Protein AF-A0AAE0EBK4-F1 (afdb_monomer)

InterPro domains:
  IPR036691 Endonuclease/exonuclease/phosphatase superfamily [G3DSA:3.60.10.10] (11-116)
  IPR036691 Endonuclease/exonuclease/phosphatase superfamily [SSF56219] (45-116)

Organism: NCBI:txid43782

Sequence (116 aa):
MGEKGMMRSLSGTWLSKGVSVDANGSAGRLLSLWNEDLFDAKSFKATKRCIIMEGGDFNTVLDSSERKDGNGNMASSRNFSSFILNANVVDMPLRGITFTWSDHMGRGSWARLDRF

pLDDT: mean 75.19, std 14.65, range [33.03, 93.38]

Foldseek 3Di:
DDDPDDDDDDDDPQWDDKDWADADPPDDIDIDTHHVVVPDQPDWDDDNVDIRTQKFFQVDALALQQKPVSDDDCPVNVVVVVCCVVVVHDFDDDDPDSFDDDDPVPPGITGHGITD

Solvent-accessible surface area (backbone atoms only — not comparable to full-atom values): 7505 Å² total; per-residue (Å²): 138,80,82,80,76,83,82,78,84,82,89,56,98,72,56,75,49,71,54,74,38,75,45,82,77,92,54,76,61,52,76,50,74,40,36,54,94,82,49,80,71,88,45,72,51,76,49,89,86,48,74,43,54,61,48,50,77,67,83,47,35,69,53,50,85,38,28,76,78,54,74,76,84,57,68,62,13,54,55,49,44,49,46,39,61,74,70,71,53,76,85,57,80,69,82,96,53,79,56,72,41,66,52,92,82,71,82,74,47,35,29,29,28,60,51,75

Nearest PDB structures (foldseek):
  4io9-assembly1_1  TM=3.842E-01  e=7.108E+00  Deinococcus radiodurans

Structure (mmCIF, N/CA/C/O backbone):
data_AF-A0AAE0EBK4-F1
#
_entry.id   AF-A0AAE0EBK4-F1
#
loop_
_atom_site.group_PDB
_atom_site.id
_atom_site.type_symbol
_atom_site.label_atom_id
_atom_site.label_alt_id
_atom_site.label_comp_id
_atom_site.label_asym_id
_atom_site.label_entity_id
_atom_site.label_seq_id
_atom_site.pdbx_PDB_ins_code
_atom_site.Cartn_x
_atom_site.Cartn_y
_atom_site.Cartn_z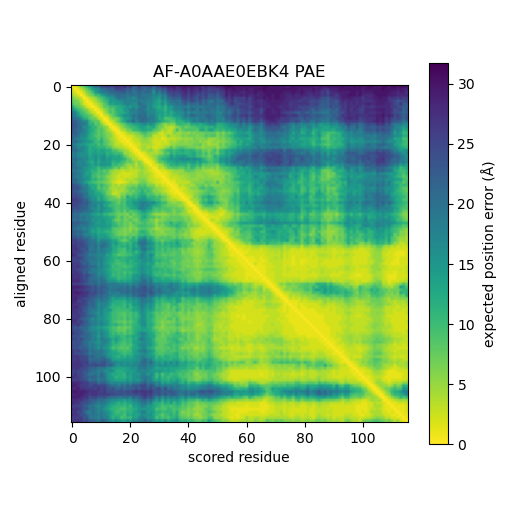
_atom_site.occupancy
_atom_site.B_iso_or_equiv
_atom_site.auth_seq_id
_atom_site.auth_comp_id
_atom_site.auth_asym_id
_atom_site.auth_atom_id
_atom_site.pdbx_PDB_model_num
ATOM 1 N N . MET A 1 1 ? -31.837 2.597 28.806 1.00 33.03 1 MET A N 1
ATOM 2 C CA . MET A 1 1 ? -30.620 3.151 29.434 1.00 33.03 1 MET A CA 1
ATOM 3 C C . MET A 1 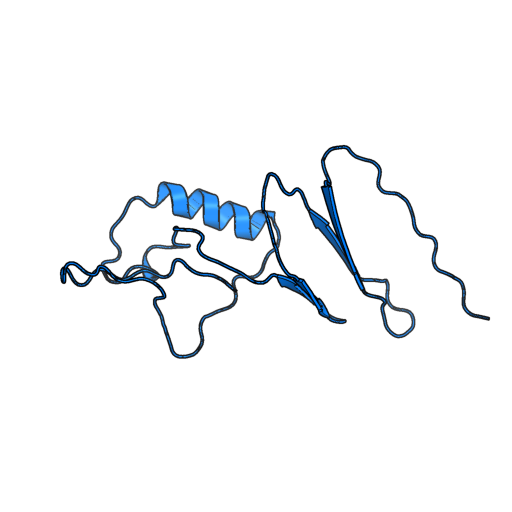1 ? -29.473 2.243 29.002 1.00 33.03 1 MET A C 1
ATOM 5 O O . MET A 1 1 ? -29.342 1.161 29.547 1.00 33.03 1 MET A O 1
ATOM 9 N N . GLY A 1 2 ? -28.809 2.566 27.886 1.00 36.84 2 GLY A N 1
ATOM 10 C CA . GLY A 1 2 ? -27.823 1.678 27.252 1.00 36.84 2 GLY A CA 1
ATOM 11 C C . GLY A 1 2 ? -26.451 1.833 27.898 1.00 36.84 2 GLY A C 1
ATOM 12 O O . GLY A 1 2 ? -25.999 2.961 28.095 1.00 36.84 2 GLY A O 1
ATOM 13 N N . GLU A 1 3 ? -25.822 0.718 28.259 1.00 37.09 3 GLU A N 1
ATOM 14 C CA . GLU A 1 3 ? -24.492 0.691 28.864 1.00 37.09 3 GLU A CA 1
ATOM 15 C C . GLU A 1 3 ? -23.477 1.403 27.960 1.00 37.09 3 GLU A C 1
ATOM 17 O O . GLU A 1 3 ? -23.243 1.017 26.813 1.00 37.09 3 GLU A O 1
ATOM 22 N N . LYS A 1 4 ? -22.864 2.475 28.476 1.00 43.31 4 LYS A N 1
ATOM 23 C CA . LYS A 1 4 ? -21.719 3.122 27.833 1.00 43.31 4 LYS A CA 1
ATOM 24 C C . LYS A 1 4 ? -20.550 2.145 27.907 1.00 43.31 4 LYS 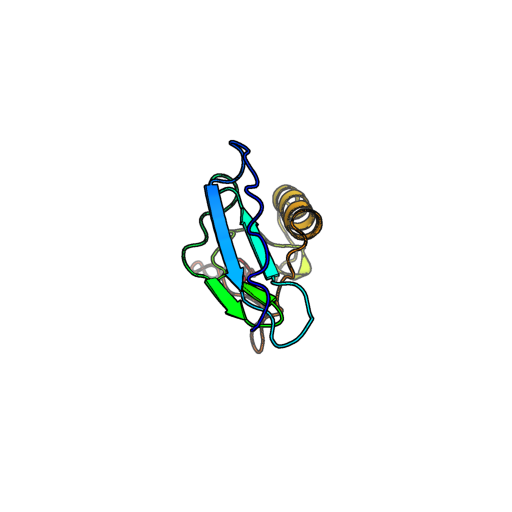A C 1
ATOM 26 O O . LYS A 1 4 ? -19.956 1.973 28.968 1.00 43.31 4 LYS A O 1
ATOM 31 N N . GLY A 1 5 ? -20.248 1.478 26.796 1.00 39.25 5 GLY A N 1
ATOM 32 C CA . GLY A 1 5 ? -19.161 0.508 26.752 1.00 39.25 5 GLY A CA 1
ATOM 33 C C . GLY A 1 5 ? -17.841 1.135 27.210 1.00 39.25 5 GLY A C 1
ATOM 34 O O . GLY A 1 5 ? -17.406 2.150 26.670 1.00 39.25 5 GLY A O 1
ATOM 35 N N . MET A 1 6 ? -17.184 0.498 28.175 1.00 42.22 6 MET A N 1
ATOM 36 C CA . MET A 1 6 ? -15.904 0.912 28.752 1.00 42.22 6 MET A CA 1
ATOM 37 C C . MET A 1 6 ? -14.844 1.138 27.656 1.00 42.22 6 MET A C 1
ATOM 39 O O . MET A 1 6 ? -14.612 0.265 26.811 1.00 42.22 6 MET A O 1
ATOM 43 N N . MET A 1 7 ? -14.214 2.315 27.644 1.00 40.47 7 MET A N 1
ATOM 44 C CA . MET A 1 7 ? -13.037 2.597 26.820 1.00 40.47 7 MET A CA 1
ATOM 45 C C . MET A 1 7 ? -11.811 2.181 27.634 1.00 40.47 7 MET A C 1
ATOM 47 O O . MET A 1 7 ? -11.463 2.832 28.615 1.00 40.47 7 MET A O 1
ATOM 51 N N . ARG A 1 8 ? -11.211 1.036 27.295 1.00 45.56 8 ARG A N 1
ATOM 52 C CA . ARG A 1 8 ? -9.970 0.582 27.931 1.00 45.56 8 ARG A CA 1
ATOM 53 C C . ARG A 1 8 ? -8.813 1.269 27.210 1.00 45.56 8 ARG A C 1
ATOM 55 O O . ARG A 1 8 ? -8.672 1.106 26.003 1.00 45.56 8 ARG A O 1
ATOM 62 N N . SER A 1 9 ? -8.043 2.067 27.942 1.00 47.78 9 SER A N 1
ATOM 63 C CA . SER A 1 9 ? -6.810 2.673 27.439 1.00 47.78 9 SER A CA 1
ATOM 64 C C . SER A 1 9 ? -5.806 1.566 27.104 1.00 47.78 9 SER A C 1
ATOM 66 O O . SER A 1 9 ? -5.522 0.720 27.951 1.00 47.78 9 SER A O 1
ATOM 68 N N . LEU A 1 10 ? -5.296 1.557 25.873 1.00 51.88 10 LEU A N 1
ATOM 69 C CA . LEU A 1 10 ? -4.129 0.773 25.480 1.00 51.88 10 LEU A CA 1
ATOM 70 C C . LEU A 1 10 ? -2.929 1.721 25.557 1.00 51.88 10 LEU A C 1
ATOM 72 O O . LEU A 1 10 ? -2.741 2.543 24.665 1.00 51.88 10 LEU A O 1
ATOM 76 N N . SER A 1 11 ? -2.154 1.668 26.642 1.00 45.16 11 SER A N 1
ATOM 77 C CA . SER A 1 11 ? -0.934 2.473 26.755 1.00 45.16 11 SER A CA 1
ATOM 78 C C . SER A 1 11 ? 0.257 1.712 26.177 1.00 45.16 11 SER A C 1
ATOM 80 O O . SER A 1 11 ? 0.602 0.637 26.668 1.00 45.16 11 SER A O 1
ATOM 82 N N . GLY A 1 12 ? 0.912 2.296 25.180 1.00 52.47 12 GLY A N 1
ATOM 83 C CA . GLY A 1 12 ? 2.190 1.846 24.641 1.00 52.47 12 GLY A CA 1
ATOM 84 C C . GLY A 1 12 ? 2.752 2.918 23.713 1.00 52.47 12 GLY A C 1
ATOM 85 O O . GLY A 1 12 ? 2.011 3.487 22.921 1.00 52.47 12 GLY A O 1
ATOM 86 N N . THR A 1 13 ? 4.051 3.198 23.800 1.00 55.31 13 THR A N 1
ATOM 87 C CA . THR A 1 13 ? 4.753 4.211 22.982 1.00 55.31 13 THR A CA 1
ATOM 88 C C . THR A 1 13 ? 4.826 3.869 21.489 1.00 55.31 13 THR A C 1
ATOM 90 O O . THR A 1 13 ? 5.346 4.652 20.707 1.00 55.31 13 THR A O 1
ATOM 93 N N . TRP A 1 14 ? 4.316 2.699 21.096 1.00 56.38 14 TRP A N 1
ATOM 94 C CA . TRP A 1 14 ? 4.348 2.159 19.736 1.00 56.38 14 TRP A CA 1
ATOM 95 C C . TRP A 1 14 ? 3.135 2.527 18.872 1.00 56.38 14 TRP A C 1
ATOM 97 O O . TRP A 1 14 ? 3.132 2.228 17.682 1.00 56.38 14 TRP A O 1
ATOM 107 N N . LEU A 1 15 ? 2.096 3.129 19.453 1.00 61.44 15 LEU A N 1
ATOM 108 C CA . LEU A 1 15 ? 0.885 3.534 18.741 1.00 61.44 15 LEU A CA 1
ATOM 109 C C . LEU A 1 15 ? 0.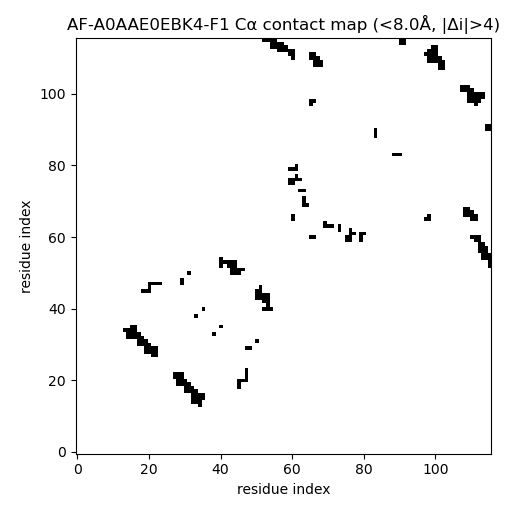782 5.057 18.785 1.00 61.44 15 LEU A C 1
ATOM 111 O O . LEU A 1 15 ? 0.665 5.624 19.871 1.00 61.44 15 LEU A O 1
ATOM 115 N N . SER A 1 16 ? 0.824 5.710 17.624 1.00 66.12 16 SER A N 1
ATOM 116 C CA . SER A 1 16 ? 0.772 7.175 17.535 1.00 66.12 16 SER A CA 1
ATOM 117 C C . SER A 1 16 ? -0.572 7.701 17.024 1.00 66.12 16 SER A C 1
ATOM 119 O O . SER A 1 16 ? -0.957 8.816 17.376 1.00 66.12 16 SER A O 1
ATOM 121 N N . LYS A 1 17 ? -1.344 6.896 16.274 1.00 70.69 17 LYS A N 1
ATOM 122 C CA . LYS A 1 17 ? -2.682 7.262 15.776 1.00 70.69 17 LYS A CA 1
ATOM 123 C C . LYS A 1 17 ? -3.667 6.088 15.760 1.00 70.69 17 LYS A C 1
ATOM 125 O O . LYS A 1 17 ? -3.294 4.919 15.846 1.00 70.69 17 LYS A O 1
ATOM 130 N N . GLY A 1 18 ? -4.956 6.416 15.661 1.00 70.00 18 GLY A N 1
ATOM 131 C CA . GLY A 1 18 ? -6.034 5.437 15.588 1.00 70.00 18 GLY A CA 1
ATOM 132 C C . GLY A 1 18 ? -7.361 6.027 15.114 1.00 70.00 18 GLY A C 1
ATOM 133 O O . GLY A 1 18 ? -7.580 7.236 15.185 1.00 70.00 18 GLY A O 1
ATOM 134 N N . VAL A 1 19 ? -8.269 5.160 14.664 1.00 73.88 19 VAL A N 1
ATOM 135 C CA . VAL A 1 19 ? -9.664 5.501 14.348 1.00 73.88 19 VAL A CA 1
ATOM 136 C C . VAL A 1 19 ? -10.599 4.439 14.919 1.00 73.88 19 VAL A C 1
ATOM 138 O O . VAL A 1 19 ? -10.307 3.242 14.873 1.00 73.88 19 VAL A O 1
ATOM 141 N N . SER A 1 20 ? -11.737 4.871 15.459 1.00 73.31 20 SER A N 1
ATOM 142 C CA . SER A 1 20 ? -12.758 3.985 16.019 1.00 73.31 20 SER A CA 1
ATOM 143 C C . SER A 1 20 ? -14.111 4.212 15.359 1.00 73.31 20 SER A C 1
ATOM 145 O O . SER A 1 20 ? -14.485 5.356 15.105 1.00 73.31 20 SER A O 1
ATOM 147 N N . VAL A 1 21 ? -14.865 3.136 15.139 1.00 75.44 21 VAL A N 1
ATOM 148 C CA . VAL A 1 21 ? -16.228 3.175 14.597 1.00 75.44 21 VAL A CA 1
ATOM 149 C C . VAL A 1 21 ? -17.170 2.446 15.534 1.00 75.44 21 VAL A C 1
ATOM 151 O O . VAL A 1 21 ? -16.931 1.290 15.899 1.00 75.44 21 VAL A O 1
ATOM 154 N N . ASP A 1 22 ? -18.269 3.109 15.875 1.00 77.62 22 ASP A N 1
ATOM 155 C CA . ASP A 1 22 ? -19.337 2.496 16.649 1.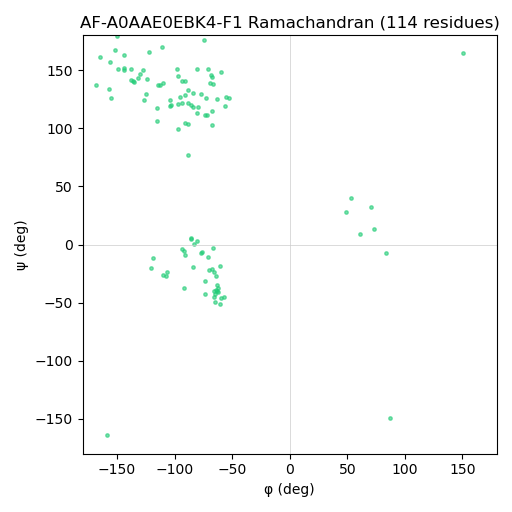00 77.62 22 ASP A CA 1
ATOM 156 C C . ASP A 1 22 ? -20.034 1.390 15.853 1.00 77.62 22 ASP A C 1
ATOM 158 O O . ASP A 1 22 ? -20.347 1.518 14.663 1.00 77.62 22 ASP A O 1
ATOM 162 N N . ALA A 1 23 ? -20.311 0.289 16.539 1.00 68.12 23 ALA A N 1
ATOM 163 C CA . ALA A 1 23 ? -21.140 -0.772 16.004 1.00 68.12 23 ALA A CA 1
ATOM 164 C C . ALA A 1 23 ? -22.626 -0.416 16.138 1.00 68.12 23 ALA A C 1
ATOM 166 O O . ALA A 1 23 ? -23.041 0.285 17.058 1.00 68.12 23 ALA A O 1
ATOM 167 N N . ASN A 1 24 ? -23.447 -0.939 15.225 1.00 69.56 24 ASN A N 1
ATOM 168 C CA . ASN A 1 24 ? -24.898 -0.858 15.353 1.00 69.56 24 ASN A CA 1
ATOM 169 C C . ASN A 1 24 ? -25.421 -2.128 16.040 1.00 69.56 24 ASN A C 1
ATOM 171 O O . ASN A 1 24 ? -25.220 -3.223 15.514 1.00 69.56 24 ASN A O 1
ATOM 175 N N . GLY A 1 25 ? -26.115 -1.990 17.171 1.00 69.12 25 GLY A N 1
ATOM 176 C CA . GLY A 1 25 ? -26.638 -3.124 17.944 1.00 69.12 25 GLY A CA 1
ATOM 177 C C . GLY A 1 25 ? -25.635 -3.681 18.962 1.00 69.12 25 GLY A C 1
ATOM 178 O O . GLY A 1 25 ? -24.832 -2.936 19.510 1.00 69.12 25 GLY A O 1
ATOM 179 N N . SER A 1 26 ? -25.697 -4.985 19.246 1.00 73.12 26 SER A N 1
ATOM 180 C CA . SER A 1 26 ? -24.888 -5.649 20.287 1.00 73.12 26 SER A CA 1
ATOM 181 C C . SER A 1 26 ? -23.471 -6.051 19.851 1.00 73.12 26 SER A C 1
ATOM 183 O O . SER A 1 26 ? -22.735 -6.642 20.640 1.00 73.12 26 SER A O 1
ATOM 185 N N . ALA A 1 27 ? -23.077 -5.771 18.605 1.00 67.06 27 ALA A N 1
ATOM 186 C CA . ALA A 1 27 ? -21.735 -6.076 18.117 1.00 67.06 27 ALA A CA 1
ATOM 187 C C . ALA A 1 27 ? -20.679 -5.146 18.748 1.00 67.06 27 ALA A C 1
ATOM 189 O O . ALA A 1 27 ? -20.965 -4.002 19.097 1.00 67.06 27 ALA A O 1
ATOM 190 N N . GLY A 1 28 ? -19.444 -5.633 18.895 1.00 65.81 28 GLY A N 1
ATOM 191 C CA . GLY A 1 28 ? -18.319 -4.829 19.382 1.00 65.81 28 GLY A CA 1
ATOM 192 C C . GLY A 1 28 ? -17.899 -3.746 18.380 1.00 65.81 28 GLY A C 1
ATOM 193 O O . GLY A 1 28 ? -17.966 -3.955 17.171 1.00 65.81 28 GLY A O 1
ATOM 194 N N . ARG A 1 29 ? -17.462 -2.587 18.891 1.00 72.06 29 ARG A N 1
ATOM 195 C CA . ARG A 1 29 ? -16.900 -1.469 18.106 1.00 72.06 29 ARG A CA 1
ATOM 196 C C . ARG A 1 29 ? -15.653 -1.891 17.315 1.00 72.06 29 ARG A C 1
ATOM 198 O O . ARG A 1 29 ? -14.880 -2.718 17.799 1.00 72.06 29 ARG A O 1
ATOM 205 N N . LEU A 1 30 ? -15.421 -1.281 16.153 1.00 74.12 30 LEU A N 1
ATOM 206 C CA . LEU A 1 30 ? -14.194 -1.474 15.371 1.00 74.12 30 LEU A CA 1
ATOM 207 C C . LEU A 1 30 ? -13.157 -0.424 15.789 1.00 74.12 30 LEU A C 1
ATOM 209 O O . LEU A 1 30 ? -13.462 0.766 15.797 1.00 74.12 30 LEU A O 1
ATOM 213 N N . LEU A 1 31 ? -11.941 -0.854 16.125 1.00 72.75 31 LEU A N 1
ATOM 214 C CA . LEU A 1 31 ? -10.815 0.017 16.468 1.00 72.75 31 LEU A CA 1
ATOM 215 C C . LEU A 1 31 ? -9.622 -0.357 15.585 1.00 72.75 31 LEU A C 1
ATOM 217 O O . LEU A 1 31 ? -9.213 -1.515 15.590 1.00 72.75 31 LEU A O 1
ATOM 221 N N . SER A 1 32 ? -9.069 0.613 14.856 1.00 73.75 32 SER A N 1
ATOM 222 C CA . SER A 1 32 ? -7.774 0.479 14.181 1.00 73.75 32 SER A CA 1
ATOM 223 C C . SER A 1 32 ? -6.763 1.416 14.822 1.00 73.75 32 SER A C 1
ATOM 225 O O . SER A 1 32 ? -7.096 2.558 15.143 1.00 73.75 32 SER A O 1
ATOM 227 N N . LEU A 1 33 ? -5.548 0.916 15.024 1.00 74.31 33 LEU A N 1
ATOM 228 C CA . LEU A 1 33 ? -4.430 1.602 15.665 1.00 74.31 33 LEU A CA 1
ATOM 229 C C . LEU A 1 33 ? -3.198 1.418 14.788 1.00 74.31 33 LEU A C 1
ATOM 231 O O . LEU A 1 33 ? -3.010 0.339 14.224 1.00 74.31 33 LEU A O 1
ATOM 235 N N . TRP A 1 34 ? -2.356 2.441 14.693 1.00 70.56 34 TRP A N 1
ATOM 236 C CA . TRP A 1 34 ? -1.139 2.360 13.900 1.00 70.56 34 TRP A CA 1
ATOM 237 C C . TRP A 1 34 ? -0.005 3.260 14.379 1.00 70.56 34 TRP A C 1
ATOM 239 O O . TRP A 1 34 ? -0.186 4.153 15.212 1.00 70.56 34 TRP A O 1
ATOM 249 N N . ASN A 1 35 ? 1.175 2.986 13.821 1.00 68.50 35 ASN A N 1
ATOM 250 C CA . ASN A 1 35 ? 2.384 3.775 13.973 1.00 68.50 35 ASN A CA 1
ATOM 251 C C . ASN A 1 35 ? 2.628 4.601 12.698 1.00 68.50 35 ASN A C 1
ATOM 253 O O . ASN A 1 35 ? 2.724 4.042 11.605 1.00 68.50 35 ASN A O 1
ATOM 257 N N . GLU A 1 36 ? 2.748 5.917 12.850 1.00 68.75 36 GLU A N 1
ATOM 258 C CA . GLU A 1 36 ? 3.075 6.852 11.765 1.00 68.75 36 GLU A CA 1
ATOM 259 C C . GLU A 1 36 ? 4.470 6.641 11.170 1.00 68.75 36 GLU A C 1
ATOM 261 O O . GLU A 1 36 ? 4.659 6.896 9.984 1.00 68.75 36 GLU A O 1
ATOM 266 N N . ASP A 1 37 ? 5.418 6.102 11.942 1.00 66.06 37 ASP A N 1
ATOM 267 C CA . ASP A 1 37 ? 6.748 5.735 11.438 1.00 66.06 37 ASP A CA 1
ATOM 268 C C . ASP A 1 37 ? 6.672 4.587 10.418 1.00 66.06 37 ASP A C 1
ATOM 270 O O . ASP A 1 37 ? 7.573 4.413 9.598 1.00 66.06 37 ASP A O 1
ATOM 274 N N . LEU A 1 38 ? 5.602 3.781 10.480 1.00 61.62 38 LEU A N 1
ATOM 275 C CA . LEU A 1 38 ? 5.345 2.691 9.540 1.00 61.62 38 LEU A CA 1
ATOM 276 C C . LEU A 1 38 ? 4.480 3.148 8.364 1.00 61.62 38 LEU A C 1
ATOM 278 O O . LEU A 1 38 ? 4.703 2.688 7.245 1.00 61.62 38 LEU A O 1
ATOM 282 N N . PHE A 1 39 ? 3.496 4.023 8.602 1.00 61.16 39 PHE A N 1
ATOM 283 C CA . PHE A 1 39 ? 2.709 4.635 7.535 1.00 61.16 39 PHE A CA 1
ATOM 284 C C . PHE A 1 39 ? 2.085 5.984 7.934 1.00 61.16 39 PHE A C 1
ATOM 286 O O . PHE A 1 39 ? 1.319 6.084 8.895 1.00 61.16 39 PHE A O 1
ATOM 293 N N . ASP A 1 40 ? 2.340 7.017 7.127 1.00 63.41 40 ASP A N 1
ATOM 294 C CA . ASP A 1 40 ? 1.669 8.320 7.218 1.00 63.41 40 ASP A CA 1
ATOM 295 C C . ASP A 1 40 ? 0.392 8.310 6.370 1.00 63.41 40 ASP A C 1
ATOM 297 O O . ASP A 1 40 ? 0.346 8.813 5.245 1.00 63.41 40 ASP A O 1
ATOM 301 N N . ALA A 1 41 ? -0.658 7.672 6.880 1.00 62.50 41 ALA A N 1
ATOM 302 C CA . ALA A 1 41 ? -1.957 7.752 6.229 1.00 62.50 41 ALA A CA 1
ATOM 303 C C . ALA A 1 41 ? -2.636 9.076 6.593 1.00 62.50 41 ALA A C 1
ATOM 305 O O . ALA A 1 41 ? -2.930 9.382 7.754 1.00 62.50 41 ALA A O 1
ATOM 306 N N . LYS A 1 42 ? -2.873 9.874 5.554 1.00 64.56 42 LYS A N 1
ATOM 307 C CA . LYS A 1 42 ? -3.374 11.249 5.662 1.00 64.56 42 LYS A CA 1
ATOM 308 C C . LYS A 1 42 ? -4.894 11.315 5.791 1.00 64.56 42 LYS A C 1
ATOM 310 O O . LYS A 1 42 ? -5.430 12.314 6.266 1.00 64.56 42 LYS A O 1
ATOM 315 N N . SER A 1 43 ? -5.583 10.248 5.406 1.00 64.94 43 SER A N 1
ATOM 316 C CA . SER A 1 43 ? -7.033 10.228 5.244 1.00 64.94 43 SER A CA 1
ATOM 317 C C . SER A 1 43 ? -7.553 8.800 5.355 1.00 64.94 43 SER A C 1
ATOM 319 O O . SER A 1 43 ? -7.024 7.850 4.777 1.00 64.94 43 SER A O 1
ATOM 321 N N . PHE A 1 44 ? -8.617 8.655 6.139 1.00 70.00 44 PHE A N 1
ATOM 322 C CA . PHE A 1 44 ? -9.264 7.382 6.404 1.00 70.00 44 PHE A CA 1
ATOM 323 C C . PHE A 1 44 ? -10.764 7.557 6.312 1.00 70.00 44 PHE A C 1
ATOM 325 O O . PHE A 1 44 ? -11.327 8.527 6.826 1.00 70.00 44 PHE A O 1
ATOM 332 N N . LYS A 1 45 ? -11.431 6.559 5.745 1.00 70.81 45 LYS A N 1
ATOM 333 C CA . LYS A 1 45 ? -12.875 6.425 5.810 1.00 70.81 45 LYS A CA 1
ATOM 334 C C . LYS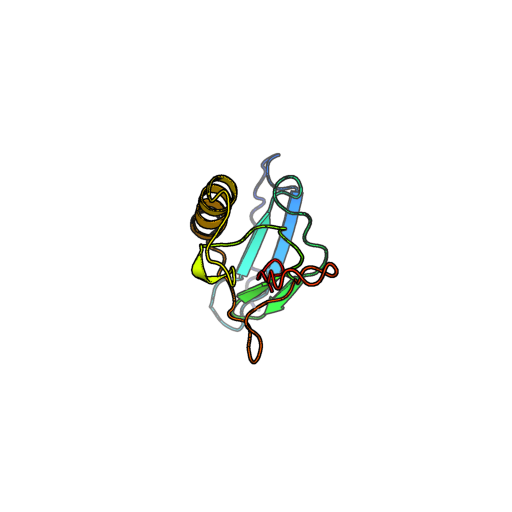 A 1 45 ? -13.234 5.181 6.591 1.00 70.81 45 LYS A C 1
ATOM 336 O O . LYS A 1 45 ? -13.136 4.050 6.123 1.00 70.81 45 LYS A O 1
ATOM 341 N N . ALA A 1 46 ? -13.702 5.417 7.800 1.00 72.19 46 ALA A N 1
ATOM 342 C CA . ALA A 1 46 ? -14.145 4.367 8.680 1.00 72.19 46 ALA A CA 1
ATOM 343 C C . ALA A 1 46 ? -15.622 4.044 8.378 1.00 72.19 46 ALA A C 1
ATOM 345 O O . ALA A 1 46 ? -16.494 4.911 8.426 1.00 72.19 46 ALA A O 1
ATOM 346 N N . THR A 1 47 ? -15.906 2.799 8.002 1.00 69.69 47 THR A N 1
ATOM 347 C CA . THR A 1 47 ? -17.262 2.283 7.784 1.00 69.69 47 THR A CA 1
ATOM 348 C C . THR A 1 47 ? -17.614 1.273 8.870 1.00 69.69 47 THR A C 1
ATOM 350 O O . THR A 1 47 ? -16.758 0.803 9.615 1.00 69.69 47 THR A O 1
ATOM 353 N N . LYS A 1 48 ? -18.886 0.869 8.933 1.00 70.62 48 LYS A N 1
ATOM 354 C CA . LYS A 1 48 ? -19.358 -0.131 9.905 1.00 70.62 48 LYS A CA 1
ATOM 355 C C . LYS A 1 48 ? -18.686 -1.504 9.768 1.00 70.62 48 LYS A C 1
ATOM 357 O O . LYS A 1 48 ? -18.823 -2.321 10.669 1.00 70.62 48 LYS A O 1
ATOM 362 N N . ARG A 1 49 ? -18.056 -1.796 8.623 1.00 70.00 49 ARG A N 1
ATOM 363 C CA . ARG A 1 49 ? -17.493 -3.122 8.307 1.00 70.00 49 ARG A CA 1
ATOM 364 C C . ARG A 1 49 ? -15.992 -3.101 8.041 1.00 70.00 49 ARG A C 1
ATOM 366 O O . ARG A 1 49 ? -15.361 -4.145 8.125 1.00 70.00 49 ARG A O 1
ATOM 373 N N . CYS A 1 50 ? -15.433 -1.945 7.705 1.00 69.62 50 CYS A N 1
ATOM 374 C CA . CYS A 1 50 ? -14.022 -1.803 7.375 1.00 69.62 50 CYS A CA 1
ATOM 375 C C . CYS A 1 50 ? -13.551 -0.371 7.595 1.00 69.62 50 CYS A C 1
ATOM 377 O O . CYS A 1 50 ? -14.340 0.573 7.537 1.00 69.62 50 CYS A O 1
ATOM 379 N N . ILE A 1 51 ? -12.249 -0.216 7.786 1.00 73.50 51 ILE A N 1
ATOM 380 C CA . ILE A 1 51 ? -11.570 1.072 7.715 1.00 73.50 51 ILE A CA 1
ATOM 381 C C . ILE A 1 51 ? -10.844 1.089 6.379 1.00 73.50 51 ILE A C 1
ATOM 383 O O . ILE A 1 51 ? -10.035 0.209 6.107 1.00 73.50 51 ILE A O 1
ATOM 387 N N . ILE A 1 52 ? -11.207 2.045 5.532 1.00 73.44 52 ILE A N 1
ATOM 388 C CA . ILE A 1 52 ? -10.569 2.279 4.240 1.00 73.44 52 ILE A CA 1
ATOM 389 C C . ILE A 1 52 ? -9.522 3.361 4.469 1.00 73.44 52 ILE A C 1
ATOM 391 O O . ILE A 1 52 ? -9.839 4.407 5.039 1.00 73.44 52 ILE A O 1
ATOM 395 N N . MET A 1 53 ? -8.289 3.099 4.065 1.00 73.06 53 MET A N 1
ATOM 396 C CA . MET A 1 53 ? -7.223 4.097 4.045 1.00 73.06 53 MET A CA 1
ATOM 397 C C . MET A 1 53 ? -7.202 4.696 2.644 1.00 73.06 53 MET A C 1
ATOM 399 O O . MET A 1 53 ? -7.402 3.961 1.684 1.00 73.06 53 MET A O 1
ATOM 403 N N . GLU A 1 54 ? -6.998 6.002 2.494 1.00 68.75 54 GLU A N 1
ATOM 404 C CA . GLU A 1 54 ? -6.624 6.500 1.170 1.00 68.75 54 GLU A CA 1
ATOM 405 C C . GLU A 1 54 ? -5.228 5.966 0.865 1.00 68.75 54 GLU A C 1
ATOM 407 O O . GLU A 1 54 ? -4.267 6.259 1.581 1.00 68.75 54 GLU A O 1
ATOM 412 N N . GLY A 1 55 ? -5.131 5.108 -0.145 1.00 75.56 55 GLY A N 1
ATOM 413 C CA . GLY A 1 55 ? -3.836 4.640 -0.601 1.00 75.56 55 GLY A CA 1
ATOM 414 C C . GLY A 1 55 ? -3.084 5.711 -1.403 1.00 75.56 55 GLY A C 1
ATOM 415 O O . GLY A 1 55 ? -3.570 6.820 -1.631 1.00 75.56 55 GLY A O 1
ATOM 416 N N . GLY A 1 56 ? -1.852 5.392 -1.781 1.00 83.00 56 GLY A N 1
ATOM 417 C CA . GLY A 1 56 ? -0.944 6.303 -2.470 1.00 83.00 56 GLY A CA 1
ATOM 418 C C . GLY A 1 56 ? 0.146 5.541 -3.210 1.00 83.00 56 GLY A C 1
ATOM 419 O O . GLY A 1 56 ? 0.022 4.332 -3.408 1.00 83.00 56 GLY A O 1
ATOM 420 N N . ASP A 1 57 ? 1.206 6.246 -3.593 1.00 85.94 57 ASP A N 1
ATOM 421 C CA . ASP A 1 57 ? 2.351 5.681 -4.306 1.00 85.94 57 ASP A CA 1
ATOM 422 C C . ASP A 1 57 ? 3.314 4.982 -3.331 1.00 85.94 57 ASP A C 1
ATOM 424 O O . ASP A 1 57 ? 3.957 5.620 -2.495 1.00 85.94 57 ASP A O 1
ATOM 428 N N . PHE A 1 58 ? 3.420 3.657 -3.438 1.00 86.62 58 PHE A N 1
ATOM 429 C CA . PHE A 1 58 ? 4.355 2.849 -2.646 1.00 86.62 58 PHE A CA 1
ATOM 430 C C . PHE A 1 58 ? 5.697 2.646 -3.352 1.00 86.62 58 PHE A C 1
ATOM 432 O O . PHE A 1 58 ? 6.609 2.039 -2.785 1.00 86.62 58 PHE A O 1
ATOM 439 N N . ASN A 1 59 ? 5.813 3.104 -4.602 1.00 88.88 59 ASN A N 1
ATOM 440 C CA . ASN A 1 59 ? 6.981 2.968 -5.463 1.00 88.88 59 ASN A CA 1
ATOM 441 C C . ASN A 1 59 ? 7.530 1.525 -5.529 1.00 88.88 59 ASN A C 1
ATOM 443 O O . ASN A 1 59 ? 8.723 1.283 -5.726 1.00 88.88 59 ASN A O 1
ATOM 447 N N . THR A 1 60 ? 6.654 0.536 -5.330 1.00 91.12 60 THR A N 1
ATOM 448 C CA . THR A 1 60 ? 6.991 -0.885 -5.342 1.00 91.12 60 THR A CA 1
ATOM 449 C C . THR A 1 60 ? 5.810 -1.716 -5.836 1.00 91.12 60 THR A C 1
ATOM 451 O O . THR A 1 60 ? 4.641 -1.364 -5.663 1.00 91.12 60 THR A O 1
ATOM 454 N N . VAL A 1 61 ? 6.138 -2.847 -6.452 1.00 92.44 61 VAL A N 1
ATOM 455 C CA . VAL A 1 61 ? 5.168 -3.838 -6.924 1.00 92.44 61 VAL A CA 1
ATOM 456 C C . VAL A 1 61 ? 5.036 -4.976 -5.918 1.00 92.44 61 VAL A C 1
ATOM 458 O O . VAL A 1 61 ? 6.000 -5.283 -5.212 1.00 92.44 61 VAL A O 1
ATOM 461 N N . LEU A 1 62 ? 3.870 -5.611 -5.862 1.00 91.75 62 LEU A N 1
ATOM 462 C CA . LEU A 1 62 ? 3.591 -6.782 -5.035 1.00 91.75 62 LEU A CA 1
ATOM 463 C C . LEU A 1 62 ? 4.262 -8.034 -5.611 1.00 91.75 62 LEU A C 1
ATOM 465 O O . LEU A 1 62 ? 4.899 -8.797 -4.886 1.00 91.75 62 LEU A O 1
ATOM 469 N N . ASP A 1 63 ? 4.184 -8.197 -6.930 1.00 90.56 63 ASP A N 1
ATOM 470 C CA . ASP A 1 63 ? 4.830 -9.273 -7.670 1.00 90.56 63 ASP A CA 1
ATOM 471 C C . ASP A 1 63 ? 5.198 -8.835 -9.101 1.00 90.56 63 ASP A C 1
ATOM 473 O O . ASP A 1 63 ? 5.005 -7.683 -9.496 1.00 90.56 63 ASP A O 1
ATOM 477 N N . SER A 1 64 ? 5.809 -9.736 -9.873 1.00 91.12 64 SER A N 1
ATOM 478 C CA . SER A 1 64 ? 6.309 -9.420 -11.212 1.00 91.12 64 SER A CA 1
ATOM 479 C C . SER A 1 64 ? 5.198 -9.185 -12.238 1.00 91.12 64 SER A C 1
ATOM 481 O O . SER A 1 64 ? 5.451 -8.504 -13.228 1.00 91.12 64 SER A O 1
ATOM 483 N N . SER A 1 65 ? 3.978 -9.690 -12.020 1.00 90.31 65 SER A N 1
ATOM 484 C CA . SER A 1 65 ? 2.835 -9.479 -12.923 1.00 90.31 65 SER A CA 1
ATOM 485 C C . SER A 1 65 ? 2.370 -8.025 -12.952 1.00 90.31 65 SER A C 1
ATOM 487 O O . SER A 1 65 ? 1.774 -7.568 -13.926 1.00 90.31 65 SER A O 1
ATOM 489 N N . GLU A 1 66 ? 2.708 -7.265 -11.915 1.00 92.75 66 GLU A N 1
ATOM 490 C CA . GLU A 1 66 ? 2.415 -5.840 -11.823 1.00 92.75 66 GLU A CA 1
ATOM 491 C C . GLU A 1 66 ? 3.407 -4.965 -12.594 1.00 92.75 66 GLU A C 1
ATOM 493 O O . GLU A 1 66 ? 3.295 -3.738 -12.568 1.00 92.75 66 GLU A O 1
ATOM 498 N N . ARG A 1 67 ? 4.363 -5.581 -13.301 1.00 91.50 67 ARG A N 1
ATOM 499 C CA . ARG A 1 67 ? 5.217 -4.934 -14.298 1.00 91.50 67 ARG A CA 1
ATOM 500 C C . ARG A 1 67 ? 4.923 -5.498 -15.676 1.00 91.50 67 ARG A C 1
ATOM 502 O O . ARG A 1 67 ? 4.845 -6.709 -15.855 1.00 91.50 67 ARG A O 1
ATOM 509 N N . LYS A 1 68 ? 4.847 -4.630 -16.683 1.00 90.06 68 LYS A N 1
ATOM 510 C CA . LYS A 1 68 ? 4.585 -5.066 -18.064 1.00 90.06 68 LYS A CA 1
ATOM 511 C C . LYS A 1 68 ? 5.677 -5.977 -18.634 1.00 90.06 68 LYS A C 1
ATOM 513 O O . LYS A 1 68 ? 5.372 -6.870 -19.416 1.00 90.06 68 LYS A O 1
ATOM 518 N N . ASP A 1 69 ? 6.933 -5.745 -18.271 1.00 85.00 69 ASP A N 1
ATOM 519 C CA . ASP A 1 69 ? 8.083 -6.541 -18.711 1.00 85.00 69 ASP A CA 1
ATOM 520 C C . ASP A 1 69 ? 8.449 -7.668 -17.731 1.00 85.00 69 ASP A C 1
ATOM 522 O O . ASP A 1 69 ? 9.362 -8.445 -18.005 1.00 85.00 69 ASP A O 1
ATOM 526 N N . GLY A 1 70 ? 7.761 -7.757 -16.585 1.00 78.06 70 GLY A N 1
ATOM 527 C CA . GLY A 1 70 ? 8.052 -8.719 -15.523 1.00 78.06 70 GLY A CA 1
ATOM 528 C C . GLY A 1 70 ? 9.445 -8.581 -14.901 1.00 78.06 70 GLY A C 1
ATOM 529 O O . GLY A 1 70 ? 9.853 -9.458 -14.140 1.00 78.06 70 GLY A O 1
ATOM 530 N N . ASN A 1 71 ? 10.186 -7.514 -15.223 1.00 75.94 71 ASN A N 1
ATOM 531 C CA . ASN A 1 71 ? 11.612 -7.412 -14.942 1.00 75.94 71 ASN A CA 1
ATOM 532 C C . ASN A 1 71 ? 11.892 -6.382 -13.839 1.00 75.94 71 ASN A C 1
ATOM 534 O O . ASN A 1 71 ? 11.296 -5.303 -13.787 1.00 75.94 71 ASN A O 1
ATOM 538 N N . GLY A 1 72 ? 12.819 -6.696 -12.935 1.00 75.06 72 GLY A N 1
ATOM 539 C CA . GLY A 1 72 ? 13.181 -5.807 -11.832 1.00 75.06 72 GLY A CA 1
ATOM 540 C C . GLY A 1 72 ? 13.653 -6.530 -10.576 1.00 75.06 72 GLY A C 1
ATOM 541 O O . GLY A 1 72 ? 13.468 -7.733 -10.405 1.00 75.06 72 GLY A O 1
ATOM 542 N N . ASN A 1 73 ? 14.276 -5.775 -9.672 1.00 78.75 73 ASN A N 1
ATOM 543 C CA . ASN A 1 73 ? 14.670 -6.293 -8.369 1.00 78.75 73 ASN A CA 1
ATOM 544 C C . ASN A 1 73 ? 13.428 -6.491 -7.482 1.00 78.75 73 ASN A C 1
ATOM 546 O O . ASN A 1 73 ? 12.817 -5.523 -7.037 1.00 78.75 73 ASN A O 1
ATOM 550 N N . MET A 1 74 ? 13.098 -7.752 -7.199 1.00 87.06 74 MET A N 1
ATOM 551 C CA . MET A 1 74 ? 11.937 -8.146 -6.391 1.00 87.06 74 MET A CA 1
ATOM 552 C C . MET A 1 74 ? 12.209 -8.157 -4.876 1.00 87.06 74 MET A C 1
ATOM 554 O O . MET A 1 74 ? 11.355 -8.588 -4.103 1.00 87.06 74 MET A O 1
ATOM 558 N N . ALA A 1 75 ? 13.387 -7.720 -4.416 1.00 87.88 75 ALA A N 1
ATOM 559 C CA . ALA A 1 75 ? 13.688 -7.648 -2.985 1.00 87.88 75 ALA A CA 1
ATOM 560 C C . ALA A 1 75 ? 12.704 -6.722 -2.251 1.00 87.88 75 ALA A C 1
ATOM 562 O O . ALA A 1 75 ? 12.134 -7.115 -1.233 1.00 87.88 75 ALA A O 1
ATOM 563 N N . SER A 1 76 ? 12.435 -5.541 -2.817 1.00 86.00 76 SER A N 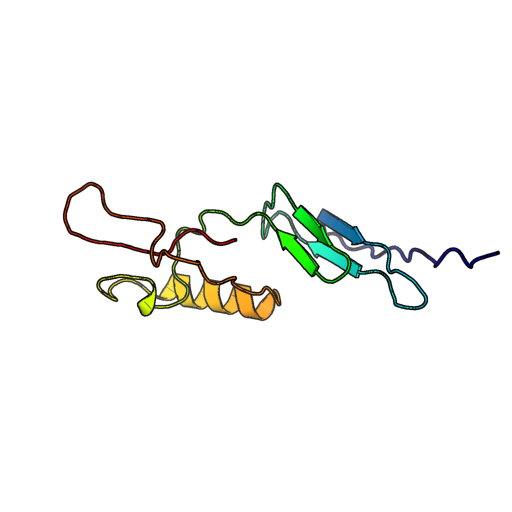1
ATOM 564 C CA . SER A 1 76 ? 11.451 -4.593 -2.281 1.00 86.00 76 SER A CA 1
ATOM 565 C C . SER A 1 76 ? 10.039 -5.179 -2.281 1.00 86.00 76 SER A C 1
ATOM 567 O O . SER A 1 76 ? 9.306 -5.009 -1.310 1.00 86.00 76 SER A O 1
ATOM 569 N N . SER A 1 77 ? 9.684 -5.949 -3.314 1.00 90.88 77 SER A N 1
ATOM 570 C CA . SER A 1 77 ? 8.387 -6.625 -3.420 1.00 90.88 77 SER A CA 1
ATOM 571 C C . SER A 1 77 ? 8.159 -7.649 -2.319 1.00 90.88 77 SER A C 1
ATOM 573 O O . SER A 1 77 ? 7.070 -7.695 -1.767 1.00 90.88 77 SER A O 1
ATOM 575 N N . ARG A 1 78 ? 9.180 -8.424 -1.930 1.00 92.31 78 ARG A N 1
ATOM 576 C CA . ARG A 1 78 ? 9.054 -9.391 -0.820 1.00 92.31 78 ARG A CA 1
ATOM 577 C C . ARG A 1 78 ? 8.816 -8.707 0.521 1.00 92.31 78 ARG A C 1
ATOM 579 O O . ARG A 1 78 ? 8.022 -9.188 1.330 1.00 92.31 78 ARG A O 1
ATOM 586 N N . ASN A 1 79 ? 9.505 -7.594 0.763 1.00 90.81 79 ASN A N 1
ATOM 587 C CA . ASN A 1 79 ? 9.287 -6.803 1.972 1.00 90.81 79 ASN A CA 1
ATOM 588 C C . ASN A 1 79 ? 7.878 -6.208 1.964 1.00 90.81 79 ASN A C 1
ATOM 590 O O . ASN A 1 79 ? 7.177 -6.279 2.969 1.00 90.81 79 ASN A O 1
ATOM 594 N N . PHE A 1 80 ? 7.441 -5.700 0.812 1.00 89.94 80 PHE A N 1
ATOM 595 C CA . PHE A 1 80 ? 6.111 -5.132 0.653 1.00 89.94 80 PHE A CA 1
ATOM 596 C C . PHE A 1 80 ? 4.995 -6.175 0.801 1.00 89.94 80 PHE A C 1
ATOM 598 O O . PHE A 1 80 ? 4.052 -5.960 1.554 1.00 89.94 80 PHE A O 1
ATOM 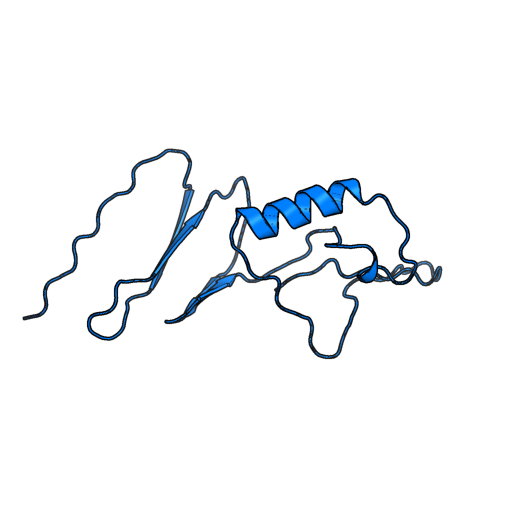605 N N . SER A 1 81 ? 5.123 -7.346 0.176 1.00 90.75 81 SER A N 1
ATOM 606 C CA . SER A 1 81 ? 4.156 -8.438 0.319 1.00 90.75 81 SER A CA 1
ATOM 607 C C . SER A 1 81 ? 4.078 -8.925 1.766 1.00 90.75 81 SER A C 1
ATOM 609 O O . SER A 1 81 ? 2.989 -9.151 2.287 1.00 90.75 81 SER A O 1
ATOM 611 N N . SER A 1 82 ? 5.227 -9.038 2.442 1.00 91.00 82 SER A N 1
ATOM 612 C CA . SER A 1 82 ? 5.279 -9.397 3.863 1.00 91.00 82 SER A CA 1
ATOM 613 C C . SER A 1 82 ? 4.616 -8.332 4.730 1.00 91.00 82 SER A C 1
ATOM 615 O O . SER A 1 82 ? 3.911 -8.676 5.671 1.00 91.00 82 SER A O 1
ATOM 617 N N . PHE A 1 83 ? 4.796 -7.049 4.406 1.00 87.06 83 PHE A N 1
ATOM 618 C CA . PHE A 1 83 ? 4.102 -5.956 5.078 1.00 87.06 83 PHE A CA 1
ATOM 619 C C . PHE A 1 83 ? 2.581 -6.074 4.927 1.00 87.06 83 PHE A C 1
ATOM 621 O O . PHE A 1 83 ? 1.896 -6.081 5.942 1.00 87.06 83 PHE A O 1
ATOM 628 N N . ILE A 1 84 ? 2.056 -6.239 3.706 1.00 87.06 84 ILE A N 1
ATOM 629 C CA . ILE A 1 84 ? 0.607 -6.372 3.466 1.00 87.06 84 ILE A CA 1
ATOM 630 C C . ILE A 1 84 ? 0.022 -7.549 4.262 1.00 87.06 84 ILE A C 1
ATOM 632 O O . ILE A 1 84 ? -0.995 -7.394 4.941 1.00 87.06 84 ILE A O 1
ATOM 636 N N . LEU A 1 85 ? 0.709 -8.698 4.249 1.00 87.62 85 LEU A N 1
ATOM 637 C CA . LEU A 1 85 ? 0.308 -9.891 5.000 1.00 87.62 85 LEU A CA 1
ATOM 638 C C . LEU A 1 85 ? 0.350 -9.667 6.520 1.00 87.62 85 LEU A C 1
ATOM 640 O O . LEU A 1 85 ? -0.621 -9.964 7.212 1.00 87.62 85 LEU A O 1
ATOM 644 N N . ASN A 1 86 ? 1.450 -9.125 7.046 1.00 85.62 86 ASN A N 1
ATOM 645 C CA . ASN A 1 86 ? 1.652 -8.954 8.489 1.00 85.62 86 ASN A CA 1
ATOM 646 C C . ASN A 1 86 ? 0.798 -7.824 9.077 1.00 85.62 86 ASN A C 1
ATOM 648 O O . ASN A 1 86 ? 0.391 -7.900 10.234 1.00 85.62 86 ASN A O 1
ATOM 652 N N . ALA A 1 87 ? 0.515 -6.786 8.289 1.00 78.75 87 ALA A N 1
ATOM 653 C CA . ALA A 1 87 ? -0.374 -5.695 8.672 1.00 78.75 87 ALA A CA 1
ATOM 654 C C . ALA A 1 87 ? -1.859 -6.086 8.573 1.00 78.75 87 ALA A C 1
ATOM 656 O O . ALA A 1 87 ? -2.717 -5.318 9.005 1.00 78.75 87 ALA A O 1
ATOM 657 N N . ASN A 1 88 ? -2.169 -7.271 8.024 1.00 78.69 88 ASN A N 1
ATOM 658 C CA . ASN A 1 88 ? -3.529 -7.747 7.778 1.00 78.69 88 ASN A CA 1
ATOM 659 C C . ASN A 1 88 ? -4.360 -6.736 6.958 1.00 78.69 88 ASN A C 1
ATOM 661 O O . ASN A 1 88 ? -5.537 -6.494 7.237 1.00 78.69 88 ASN A O 1
ATOM 665 N N . VAL A 1 89 ? -3.714 -6.114 5.966 1.00 78.56 89 VAL A N 1
ATOM 666 C CA . VAL A 1 89 ? -4.328 -5.157 5.038 1.00 78.56 89 VAL A CA 1
ATOM 667 C C . VAL A 1 89 ? -4.704 -5.892 3.756 1.00 78.56 89 VAL A C 1
ATOM 669 O O . VAL A 1 89 ? -4.017 -6.811 3.319 1.00 78.56 89 VAL A O 1
ATOM 672 N N . VAL A 1 90 ? -5.812 -5.488 3.143 1.00 84.19 90 VAL A N 1
ATOM 673 C CA . VAL A 1 90 ? -6.266 -6.036 1.862 1.00 84.19 90 VAL A CA 1
ATOM 674 C C . VAL A 1 90 ? -5.815 -5.099 0.742 1.00 84.19 90 VAL A C 1
ATOM 676 O O . VAL A 1 90 ? -6.208 -3.937 0.748 1.00 84.19 90 VAL A O 1
ATOM 679 N N . ASP A 1 91 ? -5.025 -5.595 -0.218 1.00 86.00 91 ASP A N 1
ATOM 680 C CA . ASP A 1 91 ? -4.750 -4.867 -1.469 1.00 86.00 91 ASP A CA 1
ATOM 681 C C . ASP A 1 91 ? -5.996 -4.910 -2.359 1.00 86.00 91 ASP A C 1
ATOM 683 O O . ASP A 1 91 ? -6.398 -5.972 -2.847 1.00 86.00 91 ASP A O 1
ATOM 687 N N . MET A 1 92 ? -6.635 -3.759 -2.552 1.00 86.56 92 MET A N 1
ATOM 688 C CA . MET A 1 92 ? -7.828 -3.655 -3.383 1.00 86.56 92 MET A CA 1
ATOM 689 C C . MET A 1 92 ? -7.453 -3.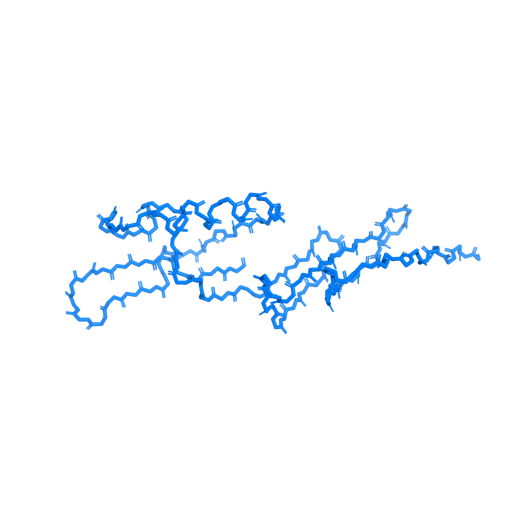673 -4.871 1.00 86.56 92 MET A C 1
ATOM 691 O O . MET A 1 92 ? -6.619 -2.875 -5.302 1.00 86.56 92 MET A O 1
ATOM 695 N N . PRO A 1 93 ? -8.084 -4.525 -5.702 1.00 83.19 93 PRO A N 1
ATOM 696 C CA . PRO A 1 93 ? -7.767 -4.586 -7.122 1.00 83.19 93 PRO A CA 1
ATOM 697 C C . PRO A 1 93 ? -8.194 -3.305 -7.847 1.00 83.19 93 PRO A C 1
ATOM 699 O O . PRO A 1 93 ? -9.261 -2.739 -7.584 1.00 83.19 93 PRO A O 1
ATOM 702 N N . LEU A 1 94 ? -7.399 -2.889 -8.833 1.00 84.62 94 LEU A N 1
ATOM 703 C CA . LEU A 1 94 ? -7.777 -1.814 -9.746 1.00 84.62 94 LEU A CA 1
ATOM 704 C C . LEU A 1 94 ? -8.912 -2.273 -10.668 1.00 84.62 94 LEU A C 1
ATOM 706 O O . LEU A 1 94 ? -8.909 -3.392 -11.186 1.00 84.62 94 LEU A O 1
ATOM 710 N N . ARG A 1 95 ? -9.890 -1.395 -10.910 1.00 84.25 95 ARG A N 1
ATOM 711 C CA . ARG A 1 95 ? -10.967 -1.647 -11.876 1.00 84.25 95 ARG A CA 1
ATOM 712 C C . ARG A 1 95 ? -10.715 -0.859 -13.154 1.00 84.25 95 ARG A C 1
ATOM 714 O O . ARG A 1 95 ? -10.682 0.363 -13.128 1.00 84.25 95 ARG A O 1
ATOM 721 N N . GLY A 1 96 ? -10.593 -1.569 -14.275 1.00 84.25 96 GLY A N 1
ATOM 722 C CA . GLY A 1 96 ? -10.490 -0.975 -15.613 1.00 84.25 96 GLY A CA 1
ATOM 723 C C . GLY A 1 96 ? -9.085 -0.530 -16.033 1.00 84.25 96 GLY A C 1
ATOM 724 O O . GLY A 1 96 ? -8.899 -0.195 -17.197 1.00 84.25 96 GLY A O 1
ATOM 725 N N . ILE A 1 97 ? -8.102 -0.575 -15.131 1.00 85.31 97 ILE A N 1
ATOM 726 C CA . ILE A 1 97 ? -6.687 -0.305 -15.416 1.00 85.31 97 ILE A CA 1
ATOM 727 C C . ILE A 1 97 ? -5.800 -1.326 -14.695 1.00 85.31 97 ILE A C 1
ATOM 729 O O . ILE A 1 97 ? -6.185 -1.842 -13.648 1.00 85.31 97 ILE A O 1
ATOM 733 N N . THR A 1 98 ? -4.625 -1.620 -15.252 1.00 86.12 98 THR A N 1
ATOM 734 C CA . THR A 1 98 ? -3.659 -2.584 -14.679 1.00 86.12 98 THR A CA 1
ATOM 735 C C . THR A 1 98 ? -2.427 -1.899 -14.087 1.00 86.12 98 THR A C 1
ATOM 737 O O . THR A 1 98 ? -1.819 -2.421 -13.160 1.00 86.12 98 THR A O 1
ATOM 740 N N . PHE A 1 99 ? -2.072 -0.719 -14.596 1.00 91.19 99 PHE A N 1
ATOM 741 C CA . PHE A 1 99 ? -0.868 0.021 -14.225 1.00 91.19 99 PHE A CA 1
ATOM 742 C C . PHE A 1 99 ? -1.243 1.443 -13.821 1.00 91.19 99 PHE A C 1
ATOM 744 O O . PHE A 1 99 ? -2.214 1.997 -14.338 1.00 91.19 99 PHE A O 1
ATOM 751 N N . THR A 1 100 ? -0.464 2.025 -12.917 1.00 91.31 100 THR A N 1
ATOM 752 C CA . THR A 1 100 ? -0.660 3.400 -12.426 1.00 91.31 100 THR A CA 1
ATOM 753 C C . THR A 1 100 ? 0.536 4.295 -12.743 1.00 91.31 100 THR A C 1
ATOM 755 O O . THR A 1 100 ? 0.427 5.514 -12.691 1.00 91.31 100 THR A O 1
ATOM 758 N N . TRP A 1 101 ? 1.648 3.693 -13.175 1.00 92.12 101 TRP A N 1
ATOM 759 C CA . TRP A 1 101 ? 2.864 4.372 -13.588 1.00 92.12 101 TRP A CA 1
ATOM 760 C C . TRP A 1 101 ? 3.356 3.867 -14.951 1.00 92.12 101 TRP A C 1
ATOM 762 O O . TRP A 1 101 ? 3.236 2.679 -15.273 1.00 92.12 101 TRP A O 1
ATOM 772 N N . SER A 1 102 ? 3.956 4.764 -15.735 1.00 91.19 102 SER A N 1
ATOM 773 C CA . SER A 1 102 ? 4.613 4.460 -17.011 1.00 91.19 102 SER A CA 1
ATOM 774 C C . SER A 1 102 ? 5.855 5.321 -17.213 1.00 91.19 102 SER A C 1
ATOM 776 O O . SER A 1 102 ? 5.873 6.479 -16.793 1.00 91.19 102 SER A O 1
ATOM 778 N N . ASP A 1 103 ? 6.854 4.811 -17.931 1.00 86.06 103 ASP A N 1
ATOM 779 C CA . ASP A 1 103 ? 8.020 5.613 -18.288 1.00 86.06 103 ASP A CA 1
ATOM 780 C C . ASP A 1 103 ? 7.683 6.654 -19.371 1.00 86.06 103 ASP A C 1
ATOM 782 O O . ASP A 1 103 ? 7.208 6.340 -20.460 1.00 86.06 103 ASP A O 1
ATOM 786 N N . HIS A 1 104 ? 7.980 7.927 -19.107 1.00 78.88 104 HIS A N 1
ATOM 787 C CA . HIS A 1 104 ? 7.812 8.990 -20.110 1.00 78.88 104 HIS A CA 1
ATOM 788 C C . HIS A 1 104 ? 8.836 8.904 -21.254 1.00 78.88 104 HIS A C 1
ATOM 790 O O . HIS A 1 104 ? 8.704 9.598 -22.259 1.00 78.88 104 HIS A O 1
ATOM 796 N N . MET A 1 105 ? 9.858 8.056 -21.108 1.00 73.81 105 MET A N 1
ATOM 797 C CA . MET A 1 105 ? 10.984 7.926 -22.036 1.00 73.81 105 MET A CA 1
ATOM 798 C C . MET A 1 105 ? 10.700 6.969 -23.204 1.00 73.81 105 MET A C 1
ATOM 800 O O . MET A 1 105 ? 11.594 6.704 -24.008 1.00 73.81 105 MET A O 1
ATOM 804 N N . GLY A 1 106 ? 9.473 6.449 -23.315 1.00 63.25 106 GLY A N 1
ATOM 805 C CA . GLY A 1 106 ? 9.031 5.656 -24.462 1.00 63.25 106 GLY A CA 1
ATOM 806 C C . GLY A 1 106 ? 9.619 4.246 -24.528 1.00 63.25 106 GLY A C 1
ATOM 807 O O . GLY A 1 106 ? 9.479 3.587 -25.558 1.00 63.25 106 GLY A O 1
ATOM 808 N N . ARG A 1 107 ? 10.250 3.746 -23.455 1.00 68.44 107 ARG A N 1
ATOM 809 C CA . ARG A 1 107 ? 10.729 2.353 -23.393 1.00 68.44 107 ARG A CA 1
ATOM 810 C C . ARG A 1 107 ? 9.593 1.367 -23.145 1.00 68.44 107 ARG A C 1
ATOM 812 O O . ARG A 1 107 ? 9.801 0.159 -23.214 1.00 68.44 107 ARG A O 1
ATOM 819 N N . GLY A 1 108 ? 8.387 1.872 -22.891 1.00 79.56 108 GLY A N 1
ATOM 820 C CA . GLY A 1 108 ? 7.193 1.064 -22.738 1.00 79.56 108 GLY A CA 1
ATOM 821 C C . GLY A 1 108 ? 7.219 0.259 -21.448 1.00 79.56 108 GLY A C 1
ATOM 822 O O . GLY A 1 108 ? 6.663 -0.840 -21.436 1.00 79.56 108 GLY A O 1
ATOM 823 N N . SER A 1 109 ? 7.840 0.794 -20.392 1.00 87.06 109 SER A N 1
ATOM 824 C CA . SER A 1 109 ? 7.803 0.208 -19.052 1.00 87.06 109 SER A CA 1
ATOM 825 C C . SER A 1 109 ? 6.588 0.741 -18.300 1.00 87.06 109 SER A C 1
ATOM 827 O O . SER A 1 109 ? 6.300 1.936 -18.335 1.00 87.06 109 SER A O 1
ATOM 829 N N . TRP A 1 110 ? 5.845 -0.164 -17.669 1.00 91.81 110 TRP A N 1
ATOM 830 C CA . TRP A 1 110 ? 4.621 0.144 -16.933 1.00 91.81 110 TRP A CA 1
ATOM 831 C C . TRP A 1 110 ? 4.621 -0.655 -15.643 1.00 91.81 110 TRP A C 1
ATOM 833 O O . TRP A 1 110 ? 5.035 -1.820 -15.644 1.00 91.81 110 TRP A O 1
ATOM 843 N N . ALA A 1 111 ? 4.145 -0.034 -14.570 1.00 92.75 111 ALA A N 1
ATOM 844 C CA . ALA A 1 111 ? 4.067 -0.654 -13.261 1.00 92.75 111 ALA A CA 1
ATOM 845 C C . ALA A 1 111 ? 2.810 -0.210 -12.504 1.00 92.75 111 ALA A C 1
ATOM 847 O O . ALA A 1 111 ? 2.293 0.891 -12.706 1.00 92.75 111 ALA A O 1
ATOM 848 N N . ARG A 1 112 ? 2.316 -1.068 -11.614 1.00 93.38 112 ARG A N 1
ATOM 849 C CA . ARG A 1 112 ? 1.341 -0.681 -10.589 1.00 93.38 112 ARG A CA 1
ATOM 850 C C . ARG A 1 112 ? 2.097 -0.259 -9.334 1.00 93.38 112 ARG A C 1
ATOM 852 O O . ARG A 1 112 ? 2.640 -1.110 -8.637 1.00 93.38 112 ARG A O 1
ATOM 859 N N . LEU A 1 113 ? 2.164 1.044 -9.079 1.00 91.25 113 LEU A N 1
ATOM 860 C CA . LEU A 1 113 ? 2.877 1.606 -7.924 1.00 91.25 113 LEU A CA 1
ATOM 861 C C . LEU A 1 113 ? 1.917 2.199 -6.885 1.00 91.25 113 LEU A C 1
ATOM 863 O O . LEU A 1 113 ? 2.216 2.172 -5.692 1.00 91.25 113 LEU A O 1
ATOM 867 N N . ASP A 1 114 ? 0.732 2.626 -7.320 1.00 88.75 114 ASP A N 1
ATOM 868 C CA . ASP A 1 114 ? -0.299 3.196 -6.460 1.00 88.75 114 ASP A CA 1
ATOM 869 C C . ASP A 1 114 ? -1.267 2.121 -5.940 1.00 88.75 114 ASP A C 1
ATOM 871 O O . ASP A 1 114 ? -1.671 1.205 -6.674 1.00 88.75 114 ASP A O 1
ATOM 875 N N . ARG A 1 115 ? -1.664 2.247 -4.668 1.00 86.06 115 ARG A N 1
ATOM 876 C CA . ARG A 1 115 ? -2.665 1.392 -3.992 1.00 86.06 115 ARG A CA 1
ATOM 877 C C . ARG A 1 115 ? -3.818 2.230 -3.452 1.00 86.06 115 ARG A C 1
ATOM 879 O O . ARG A 1 115 ? -3.685 3.446 -3.371 1.00 86.06 115 ARG A O 1
ATOM 886 N N . PHE A 1 116 ? -4.919 1.574 -3.077 1.00 78.00 116 PHE A N 1
ATOM 887 C CA . PHE A 1 116 ? -6.147 2.181 -2.546 1.00 78.00 116 PHE A CA 1
ATOM 888 C C . PHE A 1 116 ? -6.776 1.317 -1.454 1.00 78.00 116 PHE A C 1
ATOM 890 O O . PHE A 1 116 ? -6.539 0.087 -1.477 1.00 78.00 116 PHE A O 1
#

Mean predicted aligned error: 11.46 Å

Secondary structure (DSSP, 8-state):
------------TT--EEEEEPPSSSSPPEEEEE-TTT-----EEE-SS-EEE---B-SS-SSGGGBTT--S--HHHHHHHHHHHHTT---PPPSS-S-SEE-TTSS--EE--B--

Radius of gyration: 18.5 Å; Cα contacts (8 Å, |Δi|>4): 145; chains: 1; bounding box: 45×21×54 Å